Protein AF-A0A2T2WTH5-F1 (afdb_monomer_lite)

Organism: NCBI:txid453960

Sequence (126 aa):
MTHSHCLALFIHVLDRYAANTGEDLHTVLADLTLSVDPLTAATRVEDLAEATWQAVAERGADLPSSPSPYILARPFADGEARLIVLFQHDIVFNDVWITSGSLSEWKRCVNNLATALSHHTLALSS

Structure (mmCIF, N/CA/C/O backbone):
data_AF-A0A2T2WTH5-F1
#
_entry.id   AF-A0A2T2WTH5-F1
#
loop_
_atom_site.group_PDB
_atom_site.id
_atom_site.type_symbol
_atom_site.label_atom_id
_atom_site.label_alt_id
_atom_site.label_comp_id
_atom_site.label_asym_id
_atom_site.label_entity_id
_atom_site.label_seq_id
_atom_site.pdbx_PDB_ins_code
_atom_site.Cartn_x
_atom_site.Cartn_y
_atom_site.Cartn_z
_atom_site.occupancy
_atom_site.B_iso_or_equiv
_atom_site.auth_seq_id
_atom_site.auth_comp_id
_atom_site.auth_asym_id
_atom_site.auth_atom_id
_atom_site.pdbx_PDB_model_num
ATOM 1 N N . MET A 1 1 ? -17.008 4.987 -0.559 1.00 60.56 1 MET A N 1
ATOM 2 C CA . MET A 1 1 ? -16.112 6.099 -0.955 1.00 60.56 1 MET A CA 1
ATOM 3 C C . MET A 1 1 ? -16.452 6.557 -2.368 1.00 60.56 1 MET A C 1
ATOM 5 O O . MET A 1 1 ? -16.717 5.713 -3.212 1.00 60.56 1 MET A O 1
ATOM 9 N N . THR A 1 2 ? -16.483 7.864 -2.645 1.00 74.50 2 THR A N 1
ATOM 10 C CA . THR A 1 2 ? -16.659 8.380 -4.021 1.00 74.50 2 THR A CA 1
ATOM 11 C C . THR A 1 2 ? -15.332 8.327 -4.792 1.00 74.50 2 THR A C 1
ATOM 13 O O . THR A 1 2 ? -14.282 8.438 -4.164 1.00 74.50 2 THR A O 1
ATOM 16 N N . HIS A 1 3 ? -15.356 8.310 -6.128 1.00 70.06 3 HIS A N 1
ATOM 17 C CA . HIS A 1 3 ? -14.149 8.246 -6.971 1.00 70.06 3 HIS A CA 1
ATOM 18 C C . HIS A 1 3 ? -13.062 9.291 -6.630 1.00 70.06 3 HIS A C 1
ATOM 20 O O . HIS A 1 3 ? -11.881 8.955 -6.586 1.00 70.06 3 HIS A O 1
ATOM 26 N N . SER A 1 4 ? -13.460 10.530 -6.311 1.00 79.25 4 SER A N 1
ATOM 27 C CA . SER A 1 4 ? -12.541 11.614 -5.917 1.00 79.25 4 SER A CA 1
ATOM 28 C C . SER A 1 4 ? -11.774 11.308 -4.618 1.00 79.25 4 SER A C 1
ATOM 30 O O . SER A 1 4 ? -10.556 11.454 -4.553 1.00 79.25 4 SER A O 1
ATOM 32 N N . HIS A 1 5 ? -12.464 10.768 -3.608 1.00 84.56 5 HIS A N 1
ATOM 33 C CA . HIS A 1 5 ? -11.860 10.381 -2.329 1.00 84.56 5 HIS A CA 1
ATOM 34 C C . HIS A 1 5 ? -10.853 9.229 -2.480 1.00 84.56 5 HIS A C 1
ATOM 36 O O . HIS A 1 5 ? -9.815 9.238 -1.820 1.00 84.56 5 HIS A O 1
ATOM 42 N N . CYS A 1 6 ? -11.128 8.271 -3.373 1.00 88.00 6 CYS A N 1
ATOM 43 C CA . CYS A 1 6 ? -10.229 7.148 -3.652 1.00 88.00 6 CYS A CA 1
ATOM 44 C C . CYS A 1 6 ? -8.929 7.583 -4.338 1.00 88.00 6 CYS A C 1
ATOM 46 O O . CYS A 1 6 ? -7.867 7.032 -4.052 1.00 88.00 6 CYS A O 1
ATOM 48 N N . LEU A 1 7 ? -8.999 8.569 -5.239 1.00 90.75 7 LEU A N 1
ATOM 49 C CA . LEU A 1 7 ? -7.809 9.133 -5.873 1.00 90.75 7 LEU A CA 1
ATOM 50 C C . LEU A 1 7 ? -6.994 9.970 -4.881 1.00 90.75 7 LEU A C 1
ATOM 52 O O . LEU A 1 7 ? -5.785 9.795 -4.793 1.00 90.75 7 LEU A O 1
ATOM 56 N N . ALA A 1 8 ? -7.655 10.823 -4.095 1.00 91.44 8 ALA A N 1
ATOM 57 C CA . ALA A 1 8 ? -6.984 11.632 -3.080 1.00 91.44 8 ALA A CA 1
ATOM 58 C C . ALA A 1 8 ? -6.321 10.776 -1.989 1.00 91.44 8 ALA A C 1
ATOM 60 O O . ALA A 1 8 ? -5.287 11.153 -1.453 1.00 91.44 8 ALA A O 1
ATOM 61 N N . LEU A 1 9 ? -6.914 9.633 -1.620 1.00 93.06 9 LEU A N 1
ATOM 62 C CA . LEU A 1 9 ? -6.261 8.659 -0.740 1.00 93.06 9 LEU A CA 1
ATOM 63 C C . LEU A 1 9 ? -5.012 8.076 -1.379 1.00 93.06 9 LEU A C 1
ATOM 65 O O . LEU A 1 9 ? -3.962 8.071 -0.755 1.00 93.06 9 LEU A O 1
ATOM 69 N N . PHE A 1 10 ? -5.135 7.603 -2.615 1.00 94.75 10 PHE A N 1
ATOM 70 C CA . PHE A 1 10 ? -4.027 6.965 -3.302 1.00 94.75 10 PHE A CA 1
ATOM 71 C C . PHE A 1 10 ? -2.822 7.899 -3.451 1.00 94.75 10 PHE A C 1
ATOM 73 O O . PHE A 1 10 ? -1.714 7.485 -3.148 1.00 94.75 10 PHE A O 1
ATOM 80 N N . ILE A 1 11 ? -3.040 9.166 -3.819 1.00 93.94 11 ILE A N 1
ATOM 81 C CA . ILE A 1 11 ? -1.964 10.168 -3.892 1.00 93.94 11 ILE A CA 1
ATOM 82 C C . ILE A 1 11 ? -1.294 10.351 -2.523 1.00 93.94 11 ILE A C 1
ATOM 84 O O . ILE A 1 11 ? -0.077 10.268 -2.435 1.00 93.94 11 ILE A O 1
ATOM 88 N N . HIS A 1 12 ? -2.080 10.492 -1.448 1.00 94.50 12 HIS A N 1
ATOM 89 C CA . HIS A 1 12 ? -1.541 10.631 -0.088 1.00 94.50 12 HIS A CA 1
ATOM 90 C C . HIS A 1 12 ? -0.707 9.417 0.352 1.00 94.50 12 HIS A C 1
ATOM 92 O O . HIS A 1 12 ? 0.305 9.568 1.029 1.00 94.50 12 HIS A O 1
ATOM 98 N N . VAL A 1 13 ? -1.108 8.207 -0.050 1.00 95.62 13 VAL A N 1
ATOM 99 C CA . VAL A 1 13 ? -0.333 6.981 0.204 1.00 95.62 13 VAL A CA 1
ATOM 100 C C . VAL A 1 13 ? 0.984 6.987 -0.562 1.00 95.62 13 VAL A C 1
ATOM 102 O O . VAL A 1 13 ? 2.005 6.623 0.011 1.00 95.62 13 VAL A O 1
ATOM 105 N N . LEU A 1 14 ? 0.987 7.419 -1.825 1.00 95.06 14 LEU A N 1
ATOM 106 C CA . LEU A 1 14 ? 2.220 7.519 -2.608 1.00 95.06 14 LEU A CA 1
ATOM 107 C C . LEU A 1 14 ? 3.181 8.562 -2.028 1.00 95.06 14 LEU A C 1
ATOM 109 O O . LEU A 1 14 ? 4.371 8.284 -1.928 1.00 95.06 14 LEU A O 1
ATOM 113 N N . ASP A 1 15 ? 2.670 9.713 -1.583 1.00 94.12 15 ASP A N 1
ATOM 114 C CA . ASP A 1 15 ? 3.477 10.735 -0.907 1.00 94.12 15 ASP A CA 1
ATOM 115 C C . ASP A 1 15 ? 4.096 10.190 0.390 1.00 94.12 15 ASP A C 1
ATOM 117 O O . ASP A 1 15 ? 5.265 10.439 0.687 1.00 94.12 15 ASP A O 1
ATOM 121 N N . ARG A 1 16 ? 3.331 9.398 1.154 1.00 93.69 16 ARG A N 1
ATOM 122 C CA . ARG A 1 16 ? 3.822 8.747 2.373 1.00 93.69 16 ARG A CA 1
ATOM 123 C C . ARG A 1 16 ? 4.883 7.695 2.073 1.00 93.69 16 ARG A C 1
ATOM 125 O O . ARG A 1 16 ? 5.916 7.678 2.729 1.00 93.69 16 ARG A O 1
ATOM 132 N N . TYR A 1 17 ? 4.637 6.840 1.086 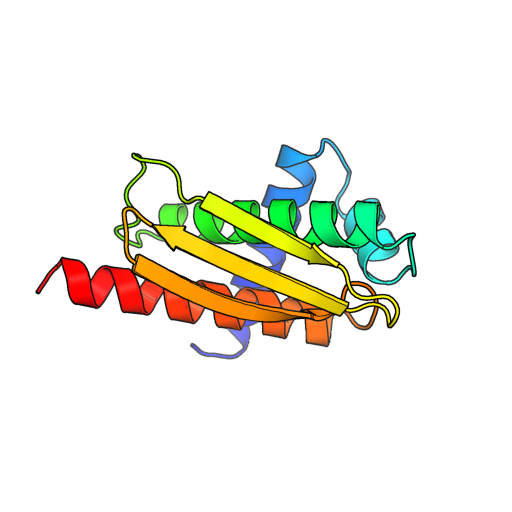1.00 94.38 17 TYR A N 1
ATOM 133 C CA . TYR A 1 17 ? 5.594 5.831 0.643 1.00 94.38 17 TYR A CA 1
ATOM 134 C C . TYR A 1 17 ? 6.911 6.481 0.202 1.00 94.38 17 TYR A C 1
ATOM 136 O O . TYR A 1 17 ? 7.975 6.071 0.657 1.00 94.38 17 TYR A O 1
ATOM 144 N N . ALA A 1 18 ? 6.834 7.543 -0.607 1.00 93.81 18 ALA A N 1
ATOM 145 C CA . ALA A 1 18 ? 7.990 8.324 -1.040 1.00 93.81 18 ALA A CA 1
ATOM 146 C C . ALA A 1 18 ? 8.762 8.891 0.167 1.00 93.81 18 ALA A C 1
ATOM 148 O O . ALA A 1 18 ? 9.976 8.740 0.272 1.00 93.81 18 ALA A O 1
ATOM 149 N N . ALA A 1 19 ? 8.049 9.461 1.145 1.00 92.31 19 ALA A N 1
ATOM 150 C CA . ALA A 1 19 ? 8.659 9.970 2.372 1.00 92.31 19 ALA A CA 1
ATOM 151 C C . ALA A 1 19 ? 9.319 8.872 3.230 1.00 92.31 19 ALA A C 1
ATOM 153 O O . ALA A 1 19 ? 10.377 9.116 3.808 1.00 92.31 19 ALA A O 1
ATOM 154 N N . ASN A 1 20 ? 8.718 7.680 3.310 1.00 91.12 20 ASN A N 1
ATOM 155 C CA . ASN A 1 20 ? 9.228 6.558 4.105 1.00 91.12 20 ASN A CA 1
ATOM 156 C C . ASN A 1 20 ? 10.473 5.915 3.470 1.00 91.12 20 ASN A C 1
ATOM 158 O O . ASN A 1 20 ? 11.392 5.521 4.184 1.00 91.12 20 ASN A O 1
ATOM 162 N N . THR A 1 21 ? 10.512 5.838 2.140 1.00 91.00 21 THR A N 1
ATOM 163 C CA . THR A 1 21 ? 11.626 5.255 1.369 1.00 91.00 21 THR A CA 1
ATOM 164 C C . THR A 1 21 ? 12.733 6.265 1.053 1.00 91.00 21 THR A C 1
ATOM 166 O O . THR A 1 21 ? 13.856 5.878 0.736 1.00 91.00 21 THR A O 1
ATOM 169 N N . GLY A 1 22 ? 12.451 7.566 1.178 1.00 92.06 22 GLY A N 1
ATOM 170 C CA . GLY A 1 22 ? 13.368 8.642 0.794 1.00 92.06 22 GLY A CA 1
ATOM 171 C C . GLY A 1 22 ? 13.427 8.890 -0.717 1.00 92.06 22 GLY A C 1
ATOM 172 O O . GLY A 1 22 ? 14.344 9.566 -1.187 1.00 92.06 22 GLY A O 1
ATOM 173 N N . GLU A 1 23 ? 12.471 8.351 -1.472 1.00 91.81 23 GLU A N 1
ATOM 174 C CA . GLU A 1 23 ? 12.347 8.513 -2.919 1.00 91.81 23 GLU A CA 1
ATOM 175 C C . GLU A 1 23 ? 11.518 9.754 -3.279 1.00 91.81 23 GLU A C 1
ATOM 177 O O . GLU A 1 23 ? 10.721 10.258 -2.486 1.00 91.81 23 GLU A O 1
ATOM 182 N N . ASP A 1 24 ? 11.679 10.267 -4.500 1.00 93.38 24 ASP A N 1
ATOM 183 C CA . ASP A 1 24 ? 10.766 11.270 -5.042 1.00 93.38 24 ASP A CA 1
ATOM 184 C C . ASP A 1 24 ? 9.543 10.608 -5.699 1.00 93.38 24 ASP A C 1
ATOM 186 O O . ASP A 1 24 ? 9.620 9.509 -6.249 1.00 93.38 24 ASP A O 1
ATOM 190 N N . LEU A 1 25 ? 8.403 11.305 -5.700 1.00 89.81 25 LEU A N 1
ATOM 191 C CA . LEU A 1 25 ? 7.140 10.765 -6.212 1.00 89.81 25 LEU A CA 1
ATOM 192 C C . LEU A 1 25 ? 7.210 10.330 -7.688 1.00 89.81 25 LEU A C 1
ATOM 194 O O . LEU A 1 25 ? 6.515 9.395 -8.084 1.00 89.81 25 LEU A O 1
ATOM 198 N N . HIS A 1 26 ? 8.019 10.995 -8.518 1.00 87.88 26 HIS A N 1
ATOM 199 C CA . HIS A 1 26 ? 8.146 10.621 -9.925 1.00 87.88 26 HIS A CA 1
ATOM 200 C C . HIS A 1 26 ? 8.874 9.277 -10.068 1.00 87.88 26 HIS A C 1
ATOM 202 O O . HIS A 1 26 ? 8.434 8.436 -10.854 1.00 87.88 26 HIS A O 1
ATOM 208 N N . THR A 1 27 ? 9.929 9.049 -9.283 1.00 88.62 27 THR A N 1
ATOM 209 C CA . THR A 1 27 ? 10.616 7.751 -9.203 1.00 88.62 27 THR A CA 1
ATOM 210 C C . THR A 1 27 ? 9.672 6.653 -8.721 1.00 88.62 27 THR A C 1
ATOM 212 O O . THR A 1 27 ? 9.526 5.649 -9.413 1.00 88.62 27 THR A O 1
ATOM 215 N N . VAL A 1 28 ? 8.916 6.886 -7.642 1.00 89.94 28 VAL A N 1
ATOM 216 C CA . VAL A 1 28 ? 7.912 5.929 -7.138 1.00 89.94 28 VAL A CA 1
ATOM 217 C C . VAL A 1 28 ? 6.914 5.527 -8.230 1.00 89.94 28 VAL A C 1
ATOM 219 O O . VAL A 1 28 ? 6.627 4.347 -8.436 1.00 89.94 28 VAL A O 1
ATOM 222 N N . LEU A 1 29 ? 6.370 6.510 -8.955 1.00 87.94 29 LEU A N 1
ATOM 223 C CA . LEU A 1 29 ? 5.401 6.259 -10.023 1.00 87.94 29 LEU A CA 1
ATOM 224 C C . LEU A 1 29 ? 5.998 5.444 -11.172 1.00 87.94 29 LEU A C 1
ATOM 226 O O . LEU A 1 29 ? 5.307 4.579 -11.711 1.00 87.94 29 LEU A O 1
ATOM 230 N N . ALA A 1 30 ? 7.249 5.713 -11.548 1.00 86.06 30 ALA A N 1
ATOM 231 C CA . ALA A 1 30 ? 7.948 4.929 -12.557 1.00 86.06 30 ALA A CA 1
ATOM 232 C C . ALA A 1 30 ? 8.138 3.485 -12.073 1.00 86.06 30 ALA A C 1
ATOM 234 O O . ALA A 1 30 ? 7.746 2.541 -12.762 1.00 86.06 30 ALA A O 1
ATOM 235 N N . ASP A 1 31 ? 8.630 3.317 -10.852 1.00 85.81 31 ASP A N 1
ATOM 236 C CA . ASP A 1 31 ? 8.976 2.031 -10.259 1.00 85.81 31 ASP A CA 1
ATOM 237 C C . ASP A 1 31 ? 7.785 1.091 -10.102 1.00 85.81 31 ASP A C 1
ATOM 239 O O . ASP A 1 31 ? 7.902 -0.104 -10.386 1.00 85.81 31 ASP A O 1
ATOM 243 N N . LEU A 1 32 ? 6.614 1.618 -9.741 1.00 84.69 32 LEU A N 1
ATOM 244 C CA . LEU A 1 32 ? 5.376 0.838 -9.639 1.00 84.69 32 LEU A CA 1
ATOM 245 C C . LEU A 1 32 ? 4.948 0.199 -10.967 1.00 84.69 32 LEU A C 1
ATOM 247 O O . LEU A 1 32 ? 4.226 -0.803 -10.974 1.00 84.69 32 LEU A O 1
ATOM 251 N N . THR A 1 33 ? 5.390 0.760 -12.091 1.00 81.62 33 THR A N 1
ATOM 252 C CA . THR A 1 33 ? 5.097 0.222 -13.426 1.00 81.62 33 THR A CA 1
ATOM 253 C C . THR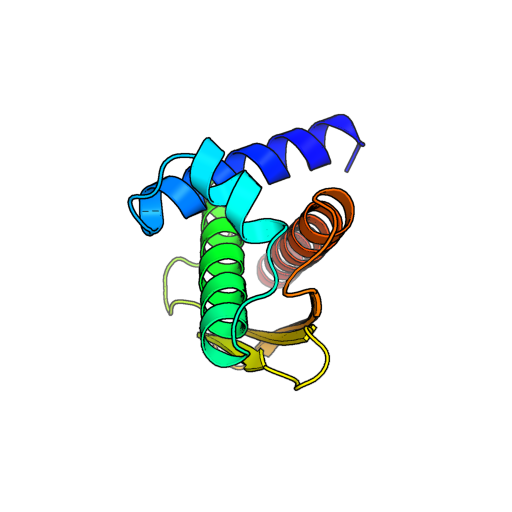 A 1 33 ? 6.154 -0.758 -13.932 1.00 81.62 33 THR A C 1
ATOM 255 O O . THR A 1 33 ? 5.910 -1.459 -14.914 1.00 81.62 33 THR A O 1
ATOM 258 N N . LEU A 1 34 ? 7.306 -0.846 -13.261 1.00 81.12 34 LEU A N 1
ATOM 259 C CA . LEU A 1 34 ? 8.410 -1.715 -13.651 1.00 81.12 34 LEU A CA 1
ATOM 260 C C . LEU A 1 34 ? 8.300 -3.093 -12.999 1.00 81.12 34 LEU A C 1
ATOM 262 O O . LEU A 1 34 ? 8.018 -3.226 -11.808 1.00 81.12 34 LEU A O 1
ATOM 266 N N . SER A 1 35 ? 8.590 -4.127 -13.789 1.00 75.38 35 SER A N 1
ATOM 267 C CA . SER A 1 35 ? 8.824 -5.472 -13.267 1.00 75.38 35 SER A CA 1
ATOM 268 C C . SER A 1 35 ? 10.168 -5.502 -12.546 1.00 75.38 35 SER A C 1
ATOM 270 O O . SER A 1 35 ? 11.193 -5.142 -13.124 1.00 75.38 35 SER A O 1
ATOM 272 N N . VAL A 1 36 ? 10.163 -5.979 -11.308 1.00 81.81 36 VAL A N 1
ATOM 273 C CA . VAL A 1 36 ? 11.356 -6.169 -10.472 1.00 81.81 36 VAL A CA 1
ATOM 274 C C . VAL A 1 36 ? 11.466 -7.632 -10.050 1.00 81.81 36 VAL A C 1
ATOM 276 O O . VAL A 1 36 ? 10.577 -8.435 -10.341 1.00 81.81 36 VAL A O 1
ATOM 279 N N . ASP A 1 37 ? 12.567 -8.006 -9.402 1.00 89.25 37 ASP A N 1
ATOM 280 C CA . ASP A 1 37 ? 12.685 -9.345 -8.837 1.00 89.25 37 ASP A CA 1
ATOM 281 C C . ASP A 1 37 ? 11.632 -9.579 -7.729 1.00 89.25 37 ASP A C 1
ATOM 283 O O . ASP A 1 37 ? 11.165 -8.620 -7.103 1.00 89.25 37 ASP A O 1
ATOM 287 N N . PRO A 1 38 ? 11.249 -10.843 -7.458 1.00 85.44 38 PRO A N 1
ATOM 288 C CA . PRO A 1 38 ? 10.142 -11.142 -6.554 1.00 85.44 38 PRO A CA 1
ATOM 289 C C . PRO A 1 38 ? 10.331 -10.602 -5.129 1.00 85.44 38 PRO A C 1
ATOM 291 O O . PRO A 1 38 ? 9.355 -10.214 -4.496 1.00 85.44 38 PRO A O 1
ATOM 294 N N . LEU A 1 39 ? 11.559 -10.552 -4.605 1.00 87.12 39 LEU A N 1
ATOM 295 C CA . LEU A 1 39 ? 11.783 -10.106 -3.230 1.00 87.12 39 LEU A CA 1
ATOM 296 C C . LEU A 1 39 ? 11.597 -8.592 -3.104 1.00 87.12 39 LEU A C 1
ATOM 298 O O . LEU A 1 39 ? 10.859 -8.144 -2.231 1.00 87.12 39 LEU A O 1
ATOM 302 N N . THR A 1 40 ? 12.180 -7.825 -4.027 1.00 87.75 40 THR A N 1
ATOM 303 C CA . THR A 1 40 ? 11.974 -6.370 -4.112 1.00 87.75 40 THR A CA 1
ATOM 304 C C . THR A 1 40 ? 10.493 -6.026 -4.290 1.00 87.75 40 THR A C 1
ATOM 306 O O . THR A 1 40 ? 9.974 -5.100 -3.669 1.00 87.75 40 THR A O 1
ATOM 309 N N . ALA A 1 41 ? 9.783 -6.814 -5.099 1.00 85.00 41 ALA A N 1
ATOM 310 C CA . ALA A 1 41 ? 8.343 -6.701 -5.292 1.00 85.00 41 ALA A CA 1
ATOM 311 C C . ALA A 1 41 ? 7.544 -6.877 -3.986 1.00 85.00 41 ALA A C 1
ATOM 313 O O . ALA A 1 41 ? 6.622 -6.103 -3.725 1.00 85.00 41 ALA A O 1
ATOM 314 N N . ALA A 1 42 ? 7.894 -7.870 -3.162 1.00 90.06 42 ALA A N 1
ATOM 315 C CA . ALA A 1 42 ? 7.260 -8.079 -1.863 1.00 90.06 42 ALA A CA 1
ATOM 316 C C . ALA A 1 42 ? 7.523 -6.915 -0.899 1.00 90.06 42 ALA A C 1
ATOM 318 O O . ALA A 1 42 ? 6.568 -6.385 -0.338 1.00 90.06 42 ALA A O 1
ATOM 319 N N . THR A 1 43 ? 8.775 -6.466 -0.771 1.00 91.12 43 THR A N 1
ATOM 320 C CA . THR A 1 43 ? 9.126 -5.325 0.093 1.00 91.12 43 THR A CA 1
ATOM 321 C C . THR A 1 43 ? 8.348 -4.068 -0.292 1.00 91.12 43 THR A C 1
ATOM 323 O O . THR A 1 43 ? 7.744 -3.429 0.561 1.00 91.12 43 THR A O 1
ATOM 326 N N . ARG A 1 44 ? 8.222 -3.777 -1.591 1.00 90.50 44 ARG A N 1
ATOM 327 C CA . ARG A 1 44 ? 7.408 -2.651 -2.073 1.00 90.50 44 ARG A CA 1
ATOM 328 C C . ARG A 1 44 ? 5.938 -2.752 -1.653 1.00 90.50 44 ARG A C 1
ATOM 330 O O . ARG A 1 44 ? 5.313 -1.744 -1.328 1.00 90.50 44 ARG A O 1
ATOM 337 N N . VAL A 1 45 ? 5.363 -3.956 -1.694 1.00 93.31 45 VAL A N 1
ATOM 338 C CA . VAL A 1 45 ? 3.982 -4.194 -1.249 1.00 93.31 45 VAL A CA 1
ATOM 339 C C . VAL A 1 45 ? 3.847 -3.981 0.261 1.00 93.31 45 VAL A C 1
ATOM 341 O O . VAL A 1 45 ? 2.852 -3.396 0.687 1.00 93.31 45 VAL A O 1
ATOM 344 N N . GLU A 1 46 ? 4.833 -4.399 1.059 1.00 94.19 46 GLU A N 1
ATOM 345 C CA . GLU A 1 46 ? 4.872 -4.149 2.509 1.00 94.19 46 GLU A CA 1
ATOM 346 C C . GLU A 1 46 ? 4.934 -2.648 2.813 1.00 94.19 46 GLU A C 1
ATOM 348 O O . GLU A 1 46 ? 4.069 -2.133 3.523 1.00 94.19 46 GLU A O 1
ATOM 353 N N . ASP A 1 47 ? 5.872 -1.932 2.197 1.00 92.94 47 ASP A N 1
ATOM 354 C CA . ASP A 1 47 ? 6.074 -0.494 2.386 1.00 92.94 47 ASP A CA 1
ATOM 355 C C . ASP A 1 47 ? 4.832 0.322 1.974 1.00 92.94 47 ASP A C 1
ATOM 357 O O . ASP A 1 47 ? 4.415 1.257 2.665 1.00 92.94 47 ASP A O 1
ATOM 361 N N . LEU A 1 48 ? 4.180 -0.041 0.862 1.00 94.00 48 LEU A N 1
ATOM 362 C CA . LEU A 1 48 ? 2.922 0.590 0.442 1.00 94.00 48 LEU A CA 1
ATOM 363 C C . LEU A 1 48 ? 1.763 0.273 1.387 1.00 94.00 48 LEU A C 1
ATOM 365 O O . LEU A 1 48 ? 0.897 1.127 1.612 1.00 94.00 48 LEU A O 1
ATOM 369 N N . ALA A 1 49 ? 1.704 -0.945 1.921 1.00 94.56 49 ALA A N 1
ATOM 370 C CA . ALA A 1 49 ? 0.695 -1.317 2.901 1.00 94.56 49 ALA A CA 1
ATOM 371 C C . ALA A 1 49 ? 0.888 -0.541 4.212 1.00 94.56 49 ALA A C 1
ATOM 373 O O . ALA A 1 49 ? -0.093 -0.047 4.773 1.00 94.56 49 ALA A O 1
ATOM 374 N N . GLU A 1 50 ? 2.132 -0.345 4.652 1.00 93.50 50 GLU A N 1
ATOM 375 C CA . GLU A 1 50 ? 2.460 0.494 5.805 1.00 93.50 50 GLU A CA 1
ATOM 376 C C . GLU A 1 50 ? 2.090 1.964 5.558 1.00 93.50 50 GLU A C 1
ATOM 378 O O . GLU A 1 50 ? 1.395 2.581 6.371 1.00 93.50 50 GLU A O 1
ATOM 383 N N . ALA A 1 51 ? 2.456 2.514 4.399 1.00 94.50 51 ALA A N 1
ATOM 384 C CA . ALA A 1 51 ? 2.058 3.861 4.002 1.00 94.50 51 ALA A CA 1
ATOM 385 C C . ALA A 1 51 ? 0.526 4.019 3.964 1.00 94.50 51 ALA A C 1
ATOM 387 O O . ALA A 1 51 ? -0.011 5.051 4.376 1.00 94.50 51 ALA A O 1
ATOM 388 N N . THR A 1 52 ? -0.197 2.981 3.528 1.00 94.81 52 THR A N 1
ATOM 389 C CA . THR A 1 52 ? -1.667 2.942 3.544 1.00 94.81 52 THR A CA 1
ATOM 390 C C . THR A 1 52 ? -2.218 2.962 4.966 1.00 94.81 52 THR A C 1
ATOM 392 O O . THR A 1 52 ? -3.150 3.716 5.244 1.00 94.81 52 THR A O 1
ATOM 395 N N . TRP A 1 53 ? -1.640 2.179 5.877 1.00 91.75 53 TRP A N 1
ATOM 396 C CA . TRP A 1 53 ? -2.024 2.182 7.288 1.00 91.75 53 TRP A CA 1
ATOM 397 C C . TRP A 1 53 ? -1.881 3.576 7.904 1.00 91.75 53 TRP A C 1
ATOM 399 O O . TRP A 1 53 ? -2.837 4.112 8.467 1.00 91.75 53 TRP A O 1
ATOM 409 N N . GLN A 1 54 ? -0.713 4.198 7.729 1.00 91.31 54 GLN A N 1
ATOM 410 C CA . GLN A 1 54 ? -0.421 5.540 8.238 1.00 91.31 54 GLN A CA 1
ATOM 411 C C . GLN A 1 54 ? -1.386 6.582 7.649 1.00 91.31 54 GLN A C 1
ATOM 413 O O . GLN A 1 54 ? -1.993 7.357 8.385 1.00 91.31 54 GLN A O 1
ATOM 418 N N . ALA A 1 55 ? -1.606 6.547 6.332 1.00 92.00 55 ALA A N 1
ATOM 419 C CA . ALA A 1 55 ? -2.540 7.428 5.635 1.00 92.00 55 ALA A CA 1
ATOM 420 C C . ALA A 1 55 ? -3.980 7.337 6.164 1.00 92.00 55 ALA A C 1
ATOM 422 O O . ALA A 1 55 ? -4.689 8.344 6.229 1.00 92.00 55 ALA A O 1
ATOM 423 N N . VAL A 1 56 ? -4.438 6.132 6.508 1.00 89.88 56 VAL A N 1
ATOM 424 C CA . VAL A 1 56 ? -5.785 5.906 7.045 1.00 89.88 56 VAL A CA 1
ATOM 425 C C . VAL A 1 56 ? -5.875 6.373 8.501 1.00 89.88 56 VAL A C 1
ATOM 427 O O . VAL A 1 56 ? -6.851 7.035 8.855 1.00 89.88 56 VAL A O 1
ATOM 430 N N . ALA A 1 57 ? -4.843 6.123 9.312 1.00 87.88 57 ALA A N 1
ATOM 431 C CA . ALA A 1 57 ? -4.772 6.594 10.697 1.00 87.88 57 ALA A CA 1
ATOM 432 C C . ALA A 1 57 ? -4.823 8.130 10.775 1.00 87.88 57 ALA A C 1
ATOM 434 O O . ALA A 1 57 ? -5.594 8.704 11.541 1.00 87.88 57 ALA A O 1
ATOM 435 N N . GLU A 1 58 ? -4.083 8.821 9.907 1.00 88.06 58 GLU A N 1
ATOM 436 C CA . GLU A 1 58 ? -4.069 10.291 9.831 1.00 88.06 58 GLU A CA 1
ATOM 437 C C . GLU A 1 58 ? -5.403 10.907 9.416 1.00 88.06 58 GLU A C 1
ATOM 439 O O . GLU A 1 58 ? -5.694 12.058 9.742 1.00 88.06 58 GLU A O 1
ATOM 444 N N . ARG A 1 59 ? -6.234 10.143 8.705 1.00 87.19 59 ARG A N 1
ATOM 445 C CA . ARG A 1 59 ? -7.597 10.550 8.342 1.00 87.19 59 ARG A CA 1
ATOM 446 C C . ARG A 1 59 ? -8.603 10.329 9.471 1.00 87.19 59 ARG A C 1
ATOM 448 O O . ARG A 1 59 ? -9.793 10.553 9.261 1.00 87.19 59 ARG A O 1
ATOM 455 N N . GLY A 1 60 ? -8.133 9.934 10.653 1.00 82.25 60 GLY A N 1
ATOM 456 C CA . GLY A 1 60 ? -8.939 9.785 11.858 1.00 82.25 60 GLY A CA 1
ATOM 457 C C . GLY A 1 60 ? -9.592 8.416 12.007 1.00 82.25 60 GLY A C 1
ATOM 458 O O . GLY A 1 60 ? -10.515 8.287 12.807 1.00 82.25 60 GLY A O 1
ATOM 459 N N . ALA A 1 61 ? -9.151 7.402 11.254 1.00 82.12 61 ALA A N 1
ATOM 460 C CA . ALA A 1 61 ? -9.498 6.031 11.604 1.00 82.12 61 ALA A CA 1
ATOM 461 C C . ALA A 1 61 ? -8.863 5.694 12.958 1.00 82.12 61 ALA A C 1
ATOM 463 O O . ALA A 1 61 ? -7.701 6.034 13.191 1.00 82.12 61 ALA A O 1
ATOM 464 N N . ASP A 1 62 ? -9.612 5.017 13.827 1.00 76.88 62 ASP A N 1
ATOM 465 C CA . ASP A 1 62 ? -9.138 4.563 15.140 1.00 76.88 62 ASP A CA 1
ATOM 466 C C . ASP A 1 62 ? -8.214 3.348 14.983 1.00 76.88 62 ASP A C 1
ATOM 468 O O . ASP A 1 62 ? -8.525 2.230 15.387 1.00 76.88 62 ASP A O 1
ATOM 472 N N . LEU A 1 63 ? -7.111 3.552 14.259 1.00 76.88 63 LEU A N 1
ATOM 473 C CA . LEU A 1 63 ? -6.094 2.543 14.054 1.00 76.88 63 LEU A CA 1
ATOM 474 C C . LEU A 1 63 ? -5.124 2.598 15.235 1.00 76.88 63 LEU A C 1
ATOM 476 O O . LEU A 1 63 ? -4.434 3.605 15.421 1.00 76.88 63 LEU A O 1
ATOM 480 N N . PRO A 1 64 ? -5.045 1.530 16.035 1.00 66.25 64 PRO A N 1
ATOM 481 C CA . PRO A 1 64 ? -4.129 1.471 17.159 1.00 66.25 64 PRO A CA 1
ATOM 482 C C . PRO A 1 64 ? -2.683 1.663 16.696 1.00 66.25 64 PRO A C 1
ATOM 484 O O . PRO A 1 64 ? -2.185 0.986 15.798 1.00 66.25 64 PRO A O 1
ATOM 487 N N . SER A 1 65 ? -1.997 2.594 17.351 1.00 65.38 65 SER A N 1
ATOM 488 C CA . SER A 1 65 ? -0.578 2.885 17.136 1.00 65.38 65 SER A CA 1
ATOM 489 C C . SER A 1 65 ? 0.348 1.847 17.780 1.00 65.38 65 SER A C 1
ATOM 491 O O . SER A 1 65 ? 1.547 1.848 17.511 1.00 65.38 65 SER A O 1
ATOM 493 N N . SER A 1 66 ? -0.186 0.962 18.631 1.00 58.81 66 SER A N 1
ATOM 494 C CA . SER A 1 66 ? 0.550 -0.132 19.266 1.00 58.81 66 SER A CA 1
ATOM 495 C C . SER A 1 66 ? -0.399 -1.244 19.751 1.00 58.81 66 SER A C 1
ATOM 497 O O . SER A 1 66 ? -1.455 -0.920 20.305 1.00 58.81 66 SER A O 1
ATOM 499 N N . PRO A 1 67 ? -0.041 -2.538 19.605 1.00 58.25 67 PRO A N 1
ATOM 500 C CA . PRO A 1 67 ? 1.148 -3.046 18.907 1.00 58.25 67 PRO A CA 1
ATOM 501 C C . PRO A 1 67 ? 1.090 -2.754 17.402 1.00 58.25 67 PRO A C 1
ATOM 503 O O . PRO A 1 67 ? 0.012 -2.780 16.828 1.00 58.25 67 PRO A O 1
ATOM 506 N N . SER A 1 68 ? 2.223 -2.465 16.758 1.00 68.94 68 SER A N 1
ATOM 507 C CA . SER A 1 68 ? 2.245 -2.222 15.307 1.00 68.94 68 SER A CA 1
ATOM 508 C C . SER A 1 68 ? 1.680 -3.426 14.543 1.00 68.94 68 SER A C 1
ATOM 510 O O . SER A 1 68 ? 1.928 -4.567 14.954 1.00 68.94 68 SER A O 1
ATOM 512 N N . PRO A 1 69 ? 0.931 -3.210 13.446 1.00 82.50 69 PRO A N 1
ATOM 513 C CA . PRO A 1 69 ? 0.458 -4.311 12.622 1.00 82.50 69 PRO A CA 1
ATOM 514 C C . PRO A 1 69 ? 1.649 -5.108 12.091 1.00 82.50 69 PRO A C 1
ATOM 516 O O . PRO A 1 69 ? 2.691 -4.548 11.748 1.00 82.50 69 PRO A O 1
ATOM 519 N N . TYR A 1 70 ? 1.487 -6.422 12.002 1.00 86.75 70 TYR A N 1
ATOM 520 C CA . TYR A 1 70 ? 2.448 -7.267 11.317 1.00 86.75 70 TYR A CA 1
ATOM 521 C C . TYR A 1 70 ? 2.029 -7.373 9.852 1.00 86.75 70 TYR A C 1
ATOM 523 O O . TYR A 1 70 ? 1.001 -7.973 9.528 1.00 86.75 70 TYR A O 1
ATOM 531 N N . ILE A 1 71 ? 2.801 -6.717 8.989 1.00 90.38 71 ILE A N 1
ATOM 532 C CA . ILE A 1 71 ? 2.574 -6.620 7.549 1.00 90.38 71 ILE A CA 1
ATOM 533 C C . ILE A 1 71 ? 3.584 -7.539 6.873 1.00 90.38 71 ILE A C 1
ATOM 535 O O . ILE A 1 71 ? 4.785 -7.377 7.056 1.00 90.38 71 ILE A O 1
ATOM 539 N N . LEU A 1 72 ? 3.087 -8.522 6.128 1.00 92.00 72 LEU A N 1
ATOM 540 C CA . LEU A 1 72 ? 3.916 -9.476 5.404 1.00 92.00 72 LEU A CA 1
ATOM 541 C C . LEU A 1 72 ? 3.444 -9.623 3.969 1.00 92.00 72 LEU A C 1
ATOM 543 O O . LEU A 1 72 ? 2.280 -9.955 3.731 1.00 92.00 72 LEU A O 1
ATOM 547 N N . ALA A 1 73 ? 4.371 -9.497 3.028 1.00 93.06 73 ALA A N 1
ATOM 548 C CA . ALA A 1 73 ? 4.164 -9.858 1.643 1.00 93.06 73 ALA A CA 1
ATOM 549 C C . ALA A 1 73 ? 4.990 -11.097 1.295 1.00 93.06 73 ALA A C 1
ATOM 551 O O . ALA A 1 73 ? 6.215 -11.129 1.396 1.00 93.06 73 ALA A O 1
ATOM 552 N N . ARG A 1 74 ? 4.316 -12.149 0.830 1.00 91.50 74 ARG A N 1
ATOM 553 C CA . ARG A 1 74 ? 4.989 -13.299 0.226 1.00 91.50 74 ARG A CA 1
ATOM 554 C C . ARG A 1 74 ? 4.959 -13.154 -1.291 1.00 91.50 74 ARG A C 1
ATOM 556 O O . ARG A 1 74 ? 3.860 -13.165 -1.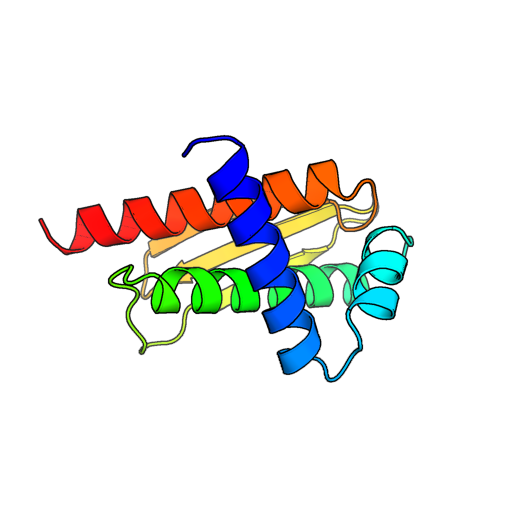847 1.00 91.50 74 ARG A O 1
ATOM 563 N N . PRO A 1 75 ? 6.111 -13.105 -1.972 1.00 89.56 75 PRO A N 1
ATOM 564 C CA . PRO A 1 75 ? 6.112 -12.983 -3.416 1.00 89.56 75 PRO A CA 1
ATOM 565 C C . PRO A 1 75 ? 5.774 -14.300 -4.112 1.00 89.56 75 PRO A C 1
ATOM 567 O O . PRO A 1 75 ? 6.086 -15.393 -3.622 1.00 89.56 75 PRO A O 1
ATOM 570 N N . PHE A 1 76 ? 5.177 -14.173 -5.289 1.00 84.94 76 PHE A N 1
ATOM 571 C CA . PHE A 1 76 ? 5.001 -15.231 -6.270 1.00 84.94 76 PHE A CA 1
ATOM 572 C C . PHE A 1 76 ? 5.919 -14.999 -7.479 1.00 84.94 76 PHE A C 1
ATOM 574 O O . PHE A 1 76 ? 6.533 -13.945 -7.638 1.00 84.94 76 PHE A O 1
ATOM 581 N N . ALA A 1 77 ? 6.073 -16.027 -8.316 1.00 78.88 77 ALA A N 1
ATOM 582 C CA . ALA A 1 77 ? 6.955 -15.974 -9.486 1.00 78.88 77 ALA A CA 1
ATOM 583 C C . ALA A 1 77 ? 6.319 -15.270 -10.702 1.00 78.88 77 ALA A C 1
ATOM 585 O O . ALA A 1 77 ? 7.000 -15.040 -11.697 1.00 78.88 77 ALA A O 1
ATOM 586 N N . ASP A 1 78 ? 5.028 -14.956 -10.636 1.00 79.25 78 ASP A N 1
ATOM 587 C CA . ASP A 1 78 ? 4.197 -14.392 -11.705 1.00 79.25 78 ASP A CA 1
ATOM 588 C C . ASP A 1 78 ? 4.004 -12.868 -11.605 1.00 79.25 78 ASP A C 1
ATOM 590 O O . ASP A 1 78 ? 3.237 -12.299 -12.378 1.00 79.25 78 ASP A O 1
ATOM 594 N N . GLY A 1 79 ? 4.731 -12.190 -10.710 1.00 78.88 79 GLY A N 1
ATOM 595 C CA . GLY A 1 79 ? 4.611 -10.738 -10.528 1.00 78.88 79 GLY A CA 1
ATOM 596 C C . GLY A 1 79 ? 3.450 -10.329 -9.618 1.00 78.88 79 GLY A C 1
ATOM 597 O O . GLY A 1 79 ? 2.942 -9.210 -9.709 1.00 78.88 79 GLY A O 1
ATOM 598 N N . GLU A 1 80 ? 3.031 -11.240 -8.744 1.00 89.50 80 GLU A N 1
ATOM 599 C CA . GLU A 1 80 ? 2.085 -10.987 -7.666 1.00 89.50 80 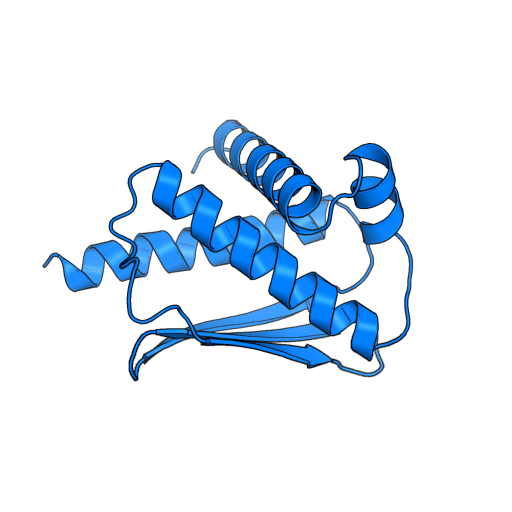GLU A CA 1
ATOM 600 C C . GLU A 1 80 ? 2.742 -11.208 -6.293 1.00 89.50 80 GLU A C 1
ATOM 602 O O . GLU A 1 80 ? 3.743 -11.917 -6.151 1.00 89.50 80 GLU A O 1
ATOM 607 N N . ALA A 1 81 ? 2.168 -10.612 -5.250 1.00 91.81 81 ALA A N 1
ATOM 608 C CA . ALA A 1 81 ? 2.545 -10.861 -3.866 1.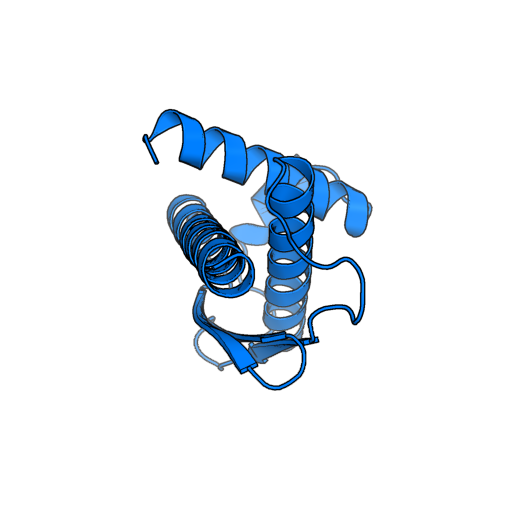00 91.81 81 ALA A CA 1
ATOM 609 C C . ALA A 1 81 ? 1.302 -11.006 -2.992 1.00 91.81 81 ALA A C 1
ATOM 611 O O . ALA A 1 81 ? 0.356 -10.224 -3.072 1.00 91.81 81 ALA A O 1
ATOM 612 N N . ARG A 1 82 ? 1.303 -12.009 -2.115 1.00 94.38 82 ARG A N 1
ATOM 613 C CA . ARG A 1 82 ? 0.261 -12.170 -1.103 1.00 94.38 82 ARG A CA 1
ATOM 614 C C . ARG A 1 82 ? 0.570 -11.292 0.095 1.00 94.38 82 ARG A C 1
ATOM 616 O O . ARG A 1 82 ? 1.506 -11.602 0.827 1.00 94.38 82 ARG A O 1
ATOM 623 N N . LEU A 1 83 ? -0.253 -10.273 0.305 1.00 96.31 83 LEU A N 1
ATOM 624 C CA . LEU A 1 83 ? -0.207 -9.391 1.460 1.00 96.31 83 LEU A CA 1
ATOM 625 C C . LEU A 1 83 ? -1.103 -9.936 2.573 1.00 96.31 83 LEU A C 1
ATOM 627 O O . LEU A 1 83 ? -2.297 -10.159 2.368 1.00 96.31 83 LEU A O 1
ATOM 631 N N . ILE A 1 84 ? -0.536 -10.093 3.764 1.00 93.81 84 ILE A N 1
ATOM 632 C CA . ILE A 1 84 ? -1.255 -10.408 4.994 1.00 93.81 84 ILE A CA 1
ATOM 633 C C . ILE A 1 84 ? -0.961 -9.297 5.999 1.00 93.81 84 ILE A C 1
ATOM 635 O O . ILE A 1 84 ? 0.199 -9.016 6.293 1.00 93.81 84 ILE A O 1
ATOM 639 N N . VAL A 1 85 ? -2.017 -8.683 6.533 1.00 92.06 85 VAL A N 1
ATOM 640 C CA . VAL A 1 85 ? -1.933 -7.715 7.631 1.00 92.06 85 VAL A CA 1
ATOM 641 C C . VAL A 1 85 ? -2.604 -8.323 8.850 1.00 92.06 85 VAL A C 1
ATOM 643 O O . VAL A 1 85 ? -3.805 -8.610 8.844 1.00 92.06 85 VAL A O 1
ATOM 646 N N . LEU A 1 86 ? -1.806 -8.522 9.889 1.00 89.19 86 LEU A N 1
ATOM 647 C CA . LEU A 1 86 ? -2.233 -9.022 11.184 1.00 89.19 86 LEU A CA 1
ATOM 648 C C . LEU A 1 86 ? -2.212 -7.880 12.187 1.00 89.19 86 LEU A C 1
ATOM 650 O O . LEU A 1 86 ? -1.248 -7.118 12.257 1.00 89.19 86 LEU A O 1
ATOM 654 N N . PHE A 1 87 ? -3.250 -7.797 13.003 1.00 84.81 87 PHE A N 1
ATOM 655 C CA . PHE A 1 87 ? -3.277 -6.898 14.141 1.00 84.81 87 PHE A CA 1
ATOM 656 C C . PHE A 1 87 ? -3.619 -7.702 15.393 1.00 84.81 87 PHE A C 1
ATOM 658 O O . PHE A 1 87 ? -4.638 -8.387 15.439 1.00 84.81 87 PHE A O 1
ATOM 665 N N . GLN A 1 88 ? -2.733 -7.656 16.393 1.00 81.69 88 GLN A N 1
ATOM 666 C CA . GLN A 1 88 ? -2.771 -8.537 17.565 1.00 81.69 88 GLN A CA 1
ATOM 667 C C . GLN A 1 88 ? -2.804 -10.026 17.171 1.00 81.69 88 GLN A C 1
ATOM 669 O O . GLN A 1 88 ? -1.757 -10.597 16.878 1.00 81.69 88 GLN A O 1
ATOM 674 N N . HIS A 1 89 ? -3.986 -10.645 17.153 1.00 80.69 89 HIS A N 1
ATOM 675 C CA . HIS A 1 89 ? -4.186 -12.057 16.813 1.00 80.69 89 HIS A CA 1
ATOM 676 C C . HIS A 1 89 ? -5.154 -12.261 15.639 1.00 80.69 89 HIS A C 1
ATOM 678 O O . HIS A 1 89 ? -5.426 -13.405 15.275 1.00 80.69 89 HIS A O 1
ATOM 684 N N . ASP A 1 90 ? -5.641 -11.175 15.033 1.00 84.12 90 ASP A N 1
ATOM 685 C CA . ASP A 1 90 ? -6.637 -11.214 13.970 1.00 84.12 90 ASP A CA 1
ATOM 686 C C . ASP A 1 90 ? -6.031 -10.853 12.615 1.00 84.12 90 ASP A C 1
ATOM 688 O O . ASP A 1 90 ? -5.201 -9.949 12.481 1.00 84.12 90 ASP A O 1
ATOM 692 N N . ILE A 1 91 ? -6.479 -11.566 11.580 1.00 87.81 91 ILE A N 1
ATOM 693 C CA . ILE A 1 91 ? -6.186 -11.214 10.191 1.00 87.81 91 ILE A CA 1
ATOM 694 C C . ILE A 1 91 ? -7.133 -10.083 9.799 1.00 87.81 91 ILE A C 1
ATOM 696 O O . ILE A 1 91 ? -8.326 -10.302 9.598 1.00 87.81 91 ILE A O 1
ATOM 700 N N . VAL A 1 92 ? -6.583 -8.881 9.662 1.00 88.00 92 VAL A N 1
ATOM 701 C CA . VAL A 1 92 ? -7.327 -7.685 9.242 1.00 88.00 92 VAL A CA 1
ATOM 702 C C . VAL A 1 92 ? -7.461 -7.640 7.725 1.00 88.00 92 VAL A C 1
ATOM 704 O O . VAL A 1 92 ? -8.468 -7.179 7.187 1.00 88.00 92 VAL A O 1
ATOM 707 N N . PHE A 1 93 ? -6.441 -8.130 7.023 1.00 93.06 93 PHE A N 1
ATOM 708 C CA . PHE A 1 93 ? -6.410 -8.138 5.571 1.00 93.06 93 PHE A CA 1
ATOM 709 C C . PHE A 1 93 ? -5.596 -9.321 5.047 1.00 93.06 93 PHE A C 1
ATOM 711 O O . PHE A 1 93 ? -4.544 -9.656 5.588 1.00 93.06 93 PHE A O 1
ATOM 718 N N . ASN A 1 94 ? -6.090 -9.952 3.985 1.00 94.56 94 ASN A N 1
ATOM 719 C CA . ASN A 1 94 ? -5.411 -11.022 3.264 1.00 94.56 94 ASN A CA 1
ATOM 720 C C . ASN A 1 94 ? -5.851 -10.952 1.802 1.00 94.56 94 ASN A C 1
ATOM 722 O O . ASN A 1 94 ? -6.981 -11.322 1.484 1.00 94.56 94 ASN A O 1
ATOM 726 N N . ASP A 1 95 ? -4.982 -10.437 0.939 1.00 95.56 95 ASP A N 1
ATOM 727 C CA . ASP A 1 95 ? -5.271 -10.269 -0.485 1.00 95.56 95 ASP A CA 1
ATOM 728 C C . ASP A 1 95 ? -4.000 -10.459 -1.314 1.00 95.56 95 ASP A C 1
ATOM 730 O O . ASP A 1 95 ? -2.878 -10.434 -0.801 1.00 95.56 95 ASP A O 1
ATOM 734 N N . VAL A 1 96 ? -4.179 -10.655 -2.614 1.00 94.38 96 VAL A N 1
ATOM 735 C CA . VAL A 1 96 ? -3.079 -10.732 -3.569 1.00 94.38 96 VAL A CA 1
ATOM 736 C C . VAL A 1 96 ? -2.969 -9.406 -4.306 1.00 94.38 96 VAL A C 1
ATOM 738 O O . VAL A 1 96 ? -3.936 -8.890 -4.868 1.00 94.38 96 VAL A O 1
ATOM 741 N N . TRP A 1 97 ? -1.780 -8.824 -4.247 1.00 93.75 97 TRP A N 1
ATOM 742 C CA . TRP A 1 97 ? -1.444 -7.567 -4.888 1.00 93.75 97 TRP A CA 1
ATOM 743 C C . TRP A 1 97 ? -0.613 -7.839 -6.130 1.00 93.75 97 TRP A C 1
ATOM 745 O O . TRP A 1 97 ? 0.253 -8.713 -6.132 1.00 93.75 97 TRP A O 1
ATOM 755 N N . ILE A 1 98 ? -0.856 -7.048 -7.171 1.00 88.88 98 ILE A N 1
ATOM 756 C CA . ILE A 1 98 ? 0.099 -6.944 -8.270 1.00 88.88 98 ILE A CA 1
ATOM 757 C C . ILE A 1 98 ? 1.402 -6.340 -7.737 1.00 88.88 98 ILE A C 1
ATOM 759 O O . ILE A 1 98 ? 1.372 -5.522 -6.818 1.00 88.88 98 ILE A O 1
ATOM 763 N N . THR A 1 99 ? 2.542 -6.721 -8.307 1.00 83.94 99 THR A N 1
ATOM 764 C CA . THR A 1 99 ? 3.848 -6.150 -7.928 1.00 83.94 99 THR A CA 1
ATOM 765 C C . THR A 1 99 ? 4.483 -5.326 -9.042 1.00 83.94 99 THR A C 1
ATOM 767 O O . THR A 1 99 ? 5.513 -4.682 -8.841 1.00 83.94 99 THR A O 1
ATOM 770 N N . SER A 1 100 ? 3.842 -5.313 -10.208 1.00 80.75 100 SER A N 1
ATOM 771 C CA . SER A 1 100 ? 4.090 -4.409 -11.327 1.00 80.75 100 SER A CA 1
ATOM 772 C C . SER A 1 100 ? 2.810 -4.309 -12.155 1.00 80.75 100 SER A C 1
ATOM 774 O O . SER A 1 100 ? 2.010 -5.245 -12.165 1.00 80.75 100 SER A O 1
ATOM 776 N N . GLY A 1 101 ? 2.577 -3.183 -12.825 1.00 80.81 101 GLY A N 1
ATOM 777 C CA . GLY A 1 101 ? 1.387 -3.028 -13.660 1.00 80.81 101 GLY A CA 1
ATOM 778 C C . GLY A 1 101 ? 0.865 -1.605 -13.701 1.00 80.81 101 GLY A C 1
ATOM 779 O O . GLY A 1 101 ? 1.605 -0.636 -13.531 1.00 80.81 101 GLY A O 1
ATOM 780 N N . SER A 1 102 ? -0.432 -1.461 -13.964 1.00 89.00 102 SER A N 1
ATOM 781 C CA . SER A 1 102 ? -1.030 -0.140 -14.108 1.00 89.00 102 SER A CA 1
ATOM 782 C C . SER A 1 102 ? -1.229 0.542 -12.751 1.00 89.00 102 SER A C 1
ATOM 784 O O . SER A 1 102 ? -1.618 -0.077 -11.760 1.00 89.00 102 SER A O 1
ATOM 786 N N . LEU A 1 103 ? -1.083 1.871 -12.710 1.00 89.94 103 LEU A N 1
ATOM 787 C CA . LEU A 1 103 ? -1.409 2.667 -11.515 1.00 89.94 103 LEU A CA 1
ATOM 788 C C . LEU A 1 103 ? -2.865 2.482 -11.054 1.00 89.94 103 LEU A C 1
ATOM 790 O O . LEU A 1 103 ? -3.184 2.686 -9.886 1.00 89.94 103 LEU A O 1
ATOM 794 N N . SER A 1 104 ? -3.765 2.090 -11.960 1.00 91.06 104 SER A N 1
ATOM 795 C CA . SER A 1 104 ? -5.159 1.805 -11.615 1.00 91.06 104 SER A CA 1
ATOM 796 C C . SER A 1 104 ? -5.300 0.558 -10.744 1.00 91.06 104 SER A C 1
ATOM 798 O O . SER A 1 104 ? -6.152 0.540 -9.854 1.00 91.06 104 SER A O 1
ATOM 800 N N . GLU A 1 105 ? -4.471 -0.458 -10.967 1.00 91.69 105 GLU A N 1
ATOM 801 C CA . GLU A 1 105 ? -4.458 -1.681 -10.165 1.00 91.69 105 GLU A CA 1
ATOM 802 C C . GLU A 1 105 ? -3.831 -1.432 -8.795 1.00 91.69 105 GLU A C 1
ATOM 804 O O . GLU A 1 105 ? -4.436 -1.795 -7.788 1.00 91.69 105 GLU A O 1
ATOM 809 N N . TRP A 1 106 ? -2.721 -0.692 -8.735 1.00 93.00 106 TRP A N 1
ATOM 810 C CA . TRP A 1 106 ? -2.142 -0.230 -7.470 1.00 93.00 106 TRP A CA 1
ATOM 811 C C . TRP A 1 106 ? -3.136 0.591 -6.649 1.00 93.00 106 TRP A C 1
ATOM 813 O O . TRP A 1 106 ? -3.357 0.325 -5.468 1.00 93.00 106 TRP A O 1
ATOM 823 N N . LYS A 1 107 ? -3.830 1.535 -7.296 1.00 94.56 107 LYS A N 1
ATOM 824 C CA . LYS A 1 107 ? -4.906 2.305 -6.665 1.00 94.56 107 LYS A CA 1
ATOM 825 C C . LYS A 1 107 ? -5.999 1.397 -6.110 1.00 94.56 107 LYS A C 1
ATOM 827 O O . LYS A 1 107 ? -6.508 1.666 -5.023 1.00 94.56 107 LYS A O 1
ATOM 832 N N . ARG A 1 108 ? -6.397 0.353 -6.840 1.00 94.31 108 ARG A N 1
ATOM 833 C CA . ARG A 1 108 ? -7.406 -0.612 -6.377 1.00 94.31 108 ARG A CA 1
ATOM 834 C C . ARG A 1 108 ? -6.921 -1.347 -5.125 1.00 94.31 108 ARG A C 1
ATOM 836 O O . ARG A 1 108 ? -7.654 -1.363 -4.143 1.00 94.31 108 ARG A O 1
ATOM 843 N N . CYS A 1 109 ? -5.702 -1.881 -5.142 1.00 94.94 109 CYS A N 1
ATOM 844 C CA . CYS A 1 109 ? -5.078 -2.565 -4.007 1.00 94.94 109 CYS A CA 1
ATOM 845 C C . CYS A 1 109 ? -5.040 -1.687 -2.744 1.00 94.94 109 CYS A C 1
ATOM 847 O O . CYS A 1 109 ? -5.569 -2.081 -1.703 1.00 94.94 109 CYS A O 1
ATOM 849 N N . VAL A 1 110 ? -4.542 -0.451 -2.863 1.00 95.38 110 VAL A N 1
ATOM 850 C CA . VAL A 1 110 ? -4.499 0.524 -1.758 1.00 95.38 110 VAL A CA 1
ATOM 851 C C . VAL A 1 110 ? -5.897 0.831 -1.215 1.00 95.38 110 VAL A C 1
ATOM 853 O O . VAL A 1 110 ? -6.118 0.818 -0.005 1.00 95.38 110 VAL A O 1
ATOM 856 N N . ASN A 1 111 ? -6.875 1.079 -2.091 1.00 94.44 111 ASN A N 1
ATOM 857 C CA . ASN A 1 111 ? -8.241 1.380 -1.656 1.00 94.44 111 ASN A CA 1
ATOM 858 C C . ASN A 1 111 ? -8.926 0.178 -0.984 1.00 94.44 111 ASN A C 1
ATOM 860 O O . ASN A 1 111 ? -9.695 0.373 -0.040 1.00 94.44 111 ASN A O 1
ATOM 864 N N . ASN A 1 112 ? -8.651 -1.047 -1.440 1.00 94.56 112 ASN A N 1
ATOM 865 C CA . ASN A 1 112 ? -9.166 -2.266 -0.817 1.00 94.56 112 ASN A CA 1
ATOM 866 C C . ASN A 1 112 ? -8.644 -2.411 0.615 1.00 94.56 112 ASN A C 1
ATOM 868 O O . ASN A 1 112 ? -9.444 -2.589 1.535 1.00 94.56 112 ASN A O 1
ATOM 872 N N . LEU A 1 113 ? -7.331 -2.256 0.812 1.00 94.75 113 LEU A N 1
ATOM 873 C CA . LEU A 1 113 ? -6.730 -2.288 2.144 1.00 94.75 113 LEU A CA 1
ATOM 874 C C . LEU A 1 113 ? -7.294 -1.175 3.028 1.00 94.75 113 LEU A C 1
ATOM 876 O O . LEU A 1 113 ? -7.785 -1.454 4.115 1.00 94.75 113 LEU A O 1
ATOM 880 N N . ALA A 1 114 ? -7.326 0.069 2.551 1.00 92.25 114 ALA A N 1
ATOM 881 C CA . ALA A 1 114 ? -7.858 1.181 3.334 1.00 92.25 114 ALA A CA 1
ATOM 882 C C . ALA A 1 114 ? -9.326 0.992 3.753 1.00 92.25 114 ALA A C 1
ATOM 884 O O . ALA A 1 114 ? -9.714 1.375 4.859 1.00 92.25 114 ALA A O 1
ATOM 885 N N . THR A 1 115 ? -10.137 0.376 2.888 1.00 91.19 115 THR A N 1
ATOM 886 C CA . THR A 1 115 ? -11.521 0.002 3.214 1.00 91.19 115 THR A CA 1
ATOM 887 C C . THR A 1 115 ? -11.556 -1.044 4.324 1.00 91.19 115 THR A C 1
ATOM 889 O O . THR A 1 115 ? -12.299 -0.876 5.287 1.00 91.19 115 THR A O 1
ATOM 892 N N . ALA A 1 116 ? -10.740 -2.098 4.217 1.00 89.88 116 ALA A N 1
ATOM 893 C CA . ALA A 1 116 ? -10.663 -3.150 5.227 1.00 89.88 116 ALA A CA 1
ATOM 894 C C . ALA A 1 116 ? -10.211 -2.604 6.589 1.00 89.88 116 ALA A C 1
ATOM 896 O O . ALA A 1 116 ? -10.854 -2.880 7.600 1.00 89.88 116 ALA A O 1
ATOM 897 N N . LEU A 1 117 ? -9.180 -1.753 6.601 1.00 88.69 117 LEU A N 1
ATOM 898 C CA . LEU A 1 117 ? -8.698 -1.074 7.804 1.00 88.69 117 LEU A CA 1
ATOM 899 C C . LEU A 1 117 ? -9.803 -0.230 8.451 1.00 88.69 117 LEU A C 1
ATOM 901 O O . LEU A 1 117 ? -10.069 -0.373 9.639 1.00 88.69 117 LEU A O 1
ATOM 905 N N . SER A 1 118 ? -10.509 0.579 7.657 1.00 85.38 118 SER A N 1
ATOM 906 C CA . SER A 1 118 ? -11.598 1.435 8.153 1.00 85.38 118 SER A CA 1
ATOM 907 C C . SER A 1 118 ? -12.804 0.639 8.678 1.00 85.38 118 SER A C 1
ATOM 909 O O . SER A 1 118 ? -13.531 1.105 9.551 1.00 85.38 118 SER A O 1
ATOM 911 N N . HIS A 1 119 ? -13.064 -0.556 8.139 1.00 83.56 119 HIS A N 1
ATOM 912 C CA . HIS A 1 119 ? -14.124 -1.437 8.640 1.00 83.56 119 HIS A CA 1
ATOM 913 C C . HIS A 1 119 ? -13.718 -2.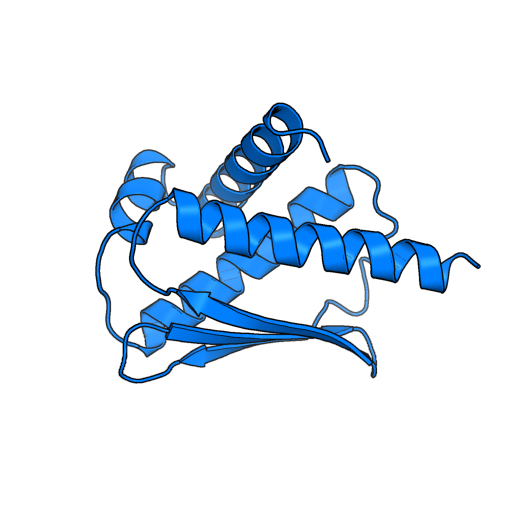148 9.932 1.00 83.56 119 HIS A C 1
ATOM 915 O O . HIS A 1 119 ? -14.549 -2.305 10.824 1.00 83.56 119 HIS A O 1
ATOM 921 N N . HIS A 1 120 ? -12.455 -2.557 10.051 1.00 75.56 120 HIS A N 1
ATOM 922 C CA . HIS A 1 120 ? -11.954 -3.209 11.256 1.00 75.56 120 HIS A CA 1
ATOM 923 C C . HIS A 1 120 ? -12.001 -2.270 12.469 1.00 75.56 120 HIS A C 1
ATOM 925 O O . HIS A 1 120 ? -12.432 -2.687 13.540 1.00 75.56 120 HIS A O 1
ATOM 931 N N . THR A 1 121 ? -11.685 -0.982 12.290 1.00 64.06 121 THR A N 1
ATOM 932 C CA . THR A 1 121 ? -11.811 0.017 13.367 1.00 64.06 121 THR A CA 1
ATOM 933 C C . THR A 1 121 ? -13.246 0.158 13.872 1.00 64.06 121 THR A C 1
ATOM 935 O O . THR A 1 121 ? -13.469 0.218 15.075 1.00 64.06 121 THR A O 1
ATOM 938 N N . LEU A 1 122 ? -14.243 0.129 12.979 1.00 58.59 122 LEU A N 1
ATOM 939 C CA . LEU A 1 122 ? -15.655 0.213 13.377 1.00 58.59 122 LEU A CA 1
ATOM 940 C C . LEU A 1 122 ? -16.107 -0.988 14.219 1.00 58.59 122 LEU A C 1
ATOM 942 O O . LEU A 1 122 ? -16.984 -0.829 15.062 1.00 58.59 122 LEU A O 1
ATOM 946 N N . ALA A 1 123 ? -15.524 -2.168 13.990 1.00 59.72 123 ALA A N 1
ATOM 947 C CA . ALA A 1 123 ? -15.845 -3.384 14.734 1.00 59.72 123 ALA A CA 1
ATOM 948 C C . ALA A 1 123 ? -15.197 -3.433 16.130 1.00 59.72 123 ALA A C 1
ATOM 950 O O . ALA A 1 123 ? -15.696 -4.137 17.001 1.00 59.72 123 ALA A O 1
ATOM 951 N N . LEU A 1 124 ? -14.096 -2.706 16.349 1.00 57.78 124 LEU A N 1
ATOM 952 C CA . LEU A 1 124 ? -13.423 -2.623 17.652 1.00 57.78 124 LEU A CA 1
ATOM 953 C C . LEU A 1 124 ? -14.038 -1.558 18.576 1.00 57.78 124 LEU A C 1
ATOM 955 O O . LEU A 1 124 ? -13.908 -1.663 19.793 1.00 57.78 124 LEU A O 1
ATOM 959 N N . SER A 1 125 ? -14.705 -0.541 18.019 1.00 55.34 125 SER A N 1
ATOM 960 C CA . SER A 1 125 ? -15.359 0.533 18.786 1.00 55.34 125 SER A CA 1
ATOM 961 C C . SER A 1 125 ? -16.816 0.232 19.193 1.00 55.34 125 SER A C 1
ATOM 963 O O . SER A 1 125 ? -17.451 1.088 19.814 1.00 55.34 125 SER A O 1
ATOM 965 N N . SER A 1 126 ? -17.363 -0.932 18.817 1.00 49.91 126 SER A N 1
ATOM 966 C CA . SER A 1 126 ? -18.740 -1.383 19.101 1.00 49.91 126 SER A CA 1
ATOM 967 C C . SER A 1 126 ? -18.798 -2.426 20.208 1.00 49.91 126 SER A C 1
ATOM 969 O O . SER A 1 126 ? -19.689 -2.308 21.077 1.00 49.91 126 SER A O 1
#

pLDDT: mean 86.14, std 10.05, range [49.91, 96.31]

Foldseek 3Di:
DDPVVLVVLLVQLLVQLCVVVVHDSVVSQVQQADDDPQVVLFVSVQSSLVSLLVSLVVVPQPRDPPPDWDWGWDGDPPQKTWIWTHDPHDTLDTDIAGSHNDVVRVSVVSVVSSVSSSVVSVVVVD

Secondary structure (DSSP, 8-state):
--HHHHHHHHHHHHHHHHHHHT--HHHHHHHHHS---HHHHHHHHHHHHHHHHHHHHHTT----SSSPPEEEEEE-TTSEEEEEEEETTEEEEEEEEESSS-HHHHHHHHHHHHHHHHHHHHHH--

Radius of gyration: 13.87 Å; chains: 1; bounding box: 32×28×33 Å